Protein AF-A0A371HT45-F1 (afdb_monomer)

Foldseek 3Di:
DDDQPQDPDPVSVVVVVVVLVVVCVVVVDDPVVSVVVCVVCCVPRVPPVQLVVLVVCLQPQACAVHDLVVSLVVNVVSCVSSVPDDDPVVSVVSSVVRYPD

Radius of gyration: 15.57 Å; Cα contacts (8 Å, |Δi|>4): 52; chains: 1; bounding box: 40×32×32 Å

Mean predicted aligned error: 10.9 Å

Secondary structure (DSSP, 8-state):
-------S-HHHHHHHHHHHHHHHHTTT--HHHHHHHHHHHHHHH-TTHHHHHHHHHHHH---TTS-HHHHHHHHHHHHHHHT----HHHHHHHHHHHTT-

Sequence (101 aa):
MHAFQGKNDPKVCLEWERKVEHVFDCHNYSEEKKEDMNSVMRRRFVQSHYHRGLRRKLQSLRQGSMSVEDYYKEMEIVMIKANVEEDCEATMARFIGGLKK

Structure (mmCIF, N/CA/C/O backbone):
data_AF-A0A371HT45-F1
#
_entry.id   AF-A0A371HT45-F1
#
loop_
_atom_site.group_PDB
_atom_site.id
_atom_site.type_symbol
_atom_site.label_atom_id
_atom_site.label_alt_id
_atom_site.label_comp_id
_atom_site.label_asym_id
_atom_site.label_entity_id
_atom_site.label_seq_id
_atom_site.pdbx_PDB_ins_code
_atom_site.Cartn_x
_atom_site.Cartn_y
_atom_site.Cartn_z
_atom_site.occupancy
_atom_site.B_iso_or_equiv
_atom_site.auth_seq_id
_atom_site.auth_comp_id
_atom_site.auth_asym_id
_atom_site.auth_atom_id
_atom_site.pdbx_PDB_model_num
ATOM 1 N N . MET A 1 1 ? 24.358 -19.071 -11.955 1.00 35.03 1 MET A N 1
ATOM 2 C CA . MET A 1 1 ? 23.172 -18.560 -11.232 1.00 35.03 1 MET A CA 1
ATOM 3 C C . MET A 1 1 ? 21.939 -19.193 -11.861 1.00 35.03 1 MET A C 1
ATOM 5 O O . MET A 1 1 ? 21.774 -19.055 -13.065 1.00 35.03 1 MET A O 1
ATOM 9 N N . HIS A 1 2 ? 21.136 -19.953 -11.112 1.00 40.28 2 HIS A N 1
ATOM 10 C CA . HIS A 1 2 ? 19.904 -20.540 -11.656 1.00 40.28 2 HIS A CA 1
ATOM 11 C C . HIS A 1 2 ? 18.849 -19.444 -11.864 1.00 40.28 2 HIS A C 1
ATOM 13 O O . HIS A 1 2 ? 18.596 -18.656 -10.956 1.00 40.28 2 HIS A O 1
ATOM 19 N N . ALA A 1 3 ? 18.253 -19.388 -13.057 1.00 48.03 3 ALA A N 1
ATOM 20 C CA . ALA A 1 3 ? 17.179 -18.454 -13.372 1.00 48.03 3 ALA A CA 1
ATOM 21 C C . ALA A 1 3 ? 15.954 -18.735 -12.488 1.00 48.03 3 ALA A C 1
ATOM 23 O O . ALA A 1 3 ? 15.502 -19.878 -12.382 1.00 48.03 3 ALA A O 1
ATOM 24 N N . PHE A 1 4 ? 15.415 -17.688 -11.864 1.00 50.62 4 PHE A N 1
ATOM 25 C CA . PHE A 1 4 ? 14.172 -17.754 -11.104 1.00 50.62 4 PHE A CA 1
ATOM 26 C C . PHE A 1 4 ? 13.012 -17.982 -12.080 1.00 50.62 4 PHE A C 1
ATOM 28 O O . PHE A 1 4 ? 12.471 -17.050 -12.673 1.00 50.62 4 PHE A O 1
ATOM 35 N N . GLN A 1 5 ? 12.661 -19.248 -12.299 1.00 54.03 5 GLN A N 1
ATOM 36 C CA . GLN A 1 5 ? 11.410 -19.608 -12.949 1.00 54.03 5 GLN A CA 1
ATOM 37 C C . GLN A 1 5 ? 10.301 -19.317 -11.946 1.00 54.03 5 GLN A C 1
ATOM 39 O O . GLN A 1 5 ? 10.122 -20.088 -11.004 1.00 54.03 5 GLN A O 1
ATOM 44 N N . GLY A 1 6 ? 9.615 -18.186 -12.134 1.00 55.75 6 GLY A N 1
ATOM 45 C CA . GLY A 1 6 ? 8.479 -17.735 -11.334 1.00 55.75 6 GLY A CA 1
ATOM 46 C C . GLY A 1 6 ? 7.372 -18.785 -11.279 1.00 55.75 6 GLY A C 1
ATOM 47 O O . GLY A 1 6 ? 6.408 -18.745 -12.037 1.00 55.75 6 GLY A O 1
ATOM 48 N N . LYS A 1 7 ? 7.531 -19.763 -10.390 1.00 46.75 7 LYS A N 1
ATOM 49 C CA . LYS A 1 7 ? 6.503 -20.731 -10.038 1.00 46.75 7 LYS A CA 1
ATOM 50 C C . LYS A 1 7 ? 5.560 -20.042 -9.057 1.00 46.75 7 LYS A C 1
ATOM 52 O O . LYS A 1 7 ? 6.007 -19.339 -8.157 1.00 46.75 7 LYS A O 1
ATOM 57 N N . ASN A 1 8 ? 4.266 -20.255 -9.282 1.00 53.03 8 ASN A N 1
ATOM 58 C CA . ASN A 1 8 ? 3.075 -19.616 -8.701 1.00 53.03 8 ASN A CA 1
ATOM 59 C C . ASN A 1 8 ? 2.901 -19.734 -7.164 1.00 53.03 8 ASN A C 1
ATOM 61 O O . ASN A 1 8 ? 1.774 -19.747 -6.667 1.00 53.03 8 ASN A O 1
ATOM 65 N N . ASP A 1 9 ? 3.987 -19.840 -6.399 1.00 58.19 9 ASP A N 1
ATOM 66 C CA . ASP A 1 9 ? 3.981 -19.929 -4.943 1.00 58.19 9 ASP A CA 1
ATOM 67 C C . ASP A 1 9 ? 4.321 -18.557 -4.317 1.00 58.19 9 ASP A C 1
ATOM 69 O O . ASP A 1 9 ? 5.446 -18.065 -4.457 1.00 58.19 9 ASP A O 1
ATOM 73 N N . PRO A 1 10 ? 3.379 -17.924 -3.591 1.00 56.53 10 PRO 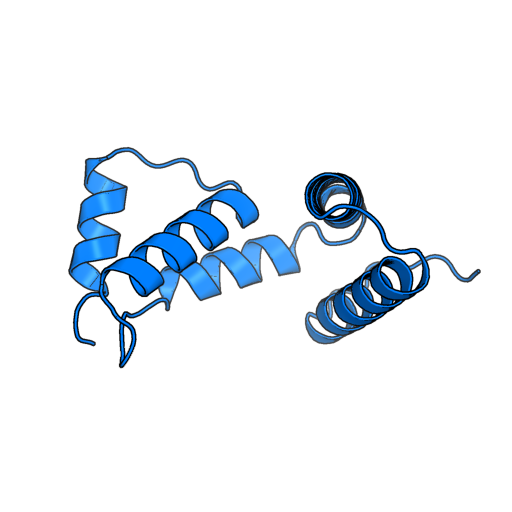A N 1
ATOM 74 C CA . PRO A 1 10 ? 3.615 -16.675 -2.869 1.00 56.53 10 PRO A CA 1
ATOM 75 C C . PRO A 1 10 ? 4.804 -16.722 -1.898 1.00 56.53 10 PRO A C 1
ATOM 77 O O . PRO A 1 10 ? 5.446 -15.697 -1.680 1.00 56.53 10 PRO A O 1
ATOM 80 N N . LYS A 1 11 ? 5.125 -17.891 -1.328 1.00 62.81 11 LYS A N 1
ATOM 81 C CA . LYS A 1 11 ? 6.264 -18.049 -0.412 1.00 62.81 11 LYS A CA 1
ATOM 82 C C . LYS A 1 11 ? 7.600 -17.911 -1.136 1.00 62.81 11 LYS A C 1
ATOM 84 O O . LYS A 1 11 ? 8.526 -17.322 -0.590 1.00 62.81 11 LYS A O 1
ATOM 89 N N . VAL A 1 12 ? 7.672 -18.386 -2.377 1.00 65.25 12 VAL A N 1
ATOM 90 C CA . VAL A 1 12 ? 8.877 -18.325 -3.217 1.00 65.25 12 VAL A CA 1
ATOM 91 C C . VAL A 1 12 ? 9.169 -16.884 -3.650 1.00 65.25 12 VAL A C 1
ATOM 93 O O . VAL A 1 12 ? 10.328 -16.481 -3.713 1.00 65.25 12 VAL A O 1
ATOM 96 N N . CYS A 1 13 ? 8.125 -16.076 -3.861 1.00 63.44 13 CYS A N 1
ATOM 97 C CA . CYS A 1 13 ? 8.256 -14.635 -4.089 1.00 63.44 13 CYS A CA 1
ATOM 98 C C . CYS A 1 13 ? 8.826 -13.906 -2.862 1.00 63.44 13 CYS A C 1
ATOM 100 O O . CYS A 1 13 ? 9.789 -13.159 -2.983 1.00 63.44 13 CYS A O 1
ATOM 102 N N . LEU A 1 14 ? 8.271 -14.162 -1.672 1.00 65.00 14 LEU A N 1
ATOM 103 C CA . LEU A 1 14 ? 8.735 -13.539 -0.427 1.00 65.00 14 LEU A CA 1
ATOM 104 C C . LEU A 1 14 ? 10.168 -13.952 -0.057 1.00 65.00 14 LEU A C 1
ATOM 106 O O . LEU A 1 14 ? 10.939 -13.143 0.452 1.00 65.00 14 LEU A O 1
ATOM 110 N N . GLU A 1 15 ? 10.545 -15.207 -0.313 1.00 69.56 15 GLU A N 1
ATOM 111 C CA . GLU A 1 15 ? 11.912 -15.681 -0.084 1.00 69.56 15 GLU A CA 1
ATOM 112 C C . GLU A 1 15 ? 12.910 -15.040 -1.058 1.00 69.56 15 GLU A C 1
ATOM 114 O O . GLU A 1 15 ? 14.027 -14.697 -0.668 1.00 69.56 15 GLU A O 1
ATOM 119 N N . TRP A 1 16 ? 12.506 -14.846 -2.316 1.00 71.19 16 TRP A N 1
ATOM 120 C CA . TRP A 1 16 ? 13.305 -14.123 -3.300 1.00 71.19 16 TRP A CA 1
ATOM 121 C C 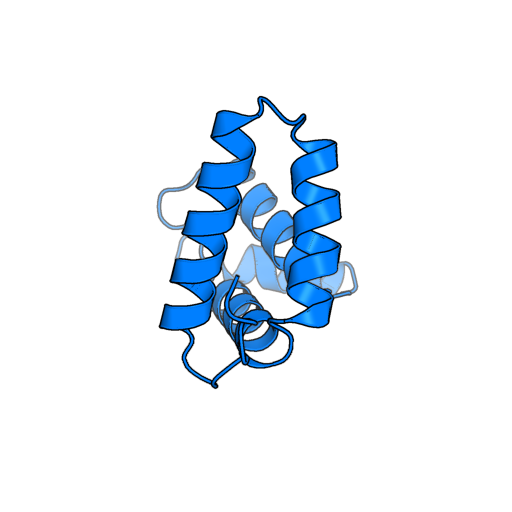. TRP A 1 16 ? 13.497 -12.655 -2.896 1.00 71.19 16 TRP A C 1
ATOM 123 O O . TRP A 1 16 ? 14.628 -12.179 -2.908 1.00 71.19 16 TRP A O 1
ATOM 133 N N . GLU A 1 17 ? 12.441 -11.975 -2.441 1.00 67.88 17 GLU A N 1
ATOM 134 C CA . GLU A 1 17 ? 12.523 -10.588 -1.957 1.00 67.88 17 GLU A CA 1
ATOM 135 C C . GLU A 1 17 ? 13.502 -10.449 -0.789 1.00 67.88 17 GLU A C 1
ATOM 137 O O . GLU A 1 17 ? 14.386 -9.598 -0.832 1.00 67.88 17 GLU A O 1
ATOM 142 N N . ARG A 1 18 ? 13.430 -11.352 0.196 1.00 75.25 18 ARG A N 1
ATOM 143 C CA . ARG A 1 18 ? 14.363 -11.372 1.333 1.00 75.25 18 ARG A CA 1
ATOM 144 C C . ARG A 1 18 ? 15.817 -11.592 0.899 1.00 75.25 18 ARG A C 1
ATOM 146 O O . ARG A 1 18 ? 16.732 -11.005 1.468 1.00 75.25 18 ARG A O 1
ATOM 153 N N . LYS A 1 19 ? 16.055 -12.453 -0.098 1.00 75.56 19 LYS A N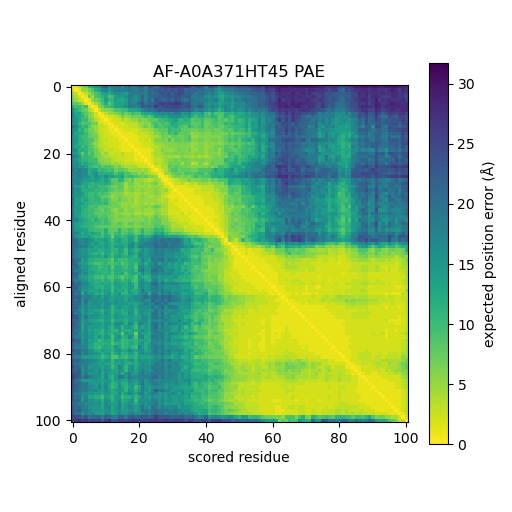 1
ATOM 154 C CA . LYS A 1 19 ? 17.407 -12.688 -0.639 1.00 75.56 19 LYS A CA 1
ATOM 155 C C . LYS A 1 19 ? 17.939 -11.463 -1.377 1.00 75.56 19 LYS A C 1
ATOM 157 O O . LYS A 1 19 ? 19.121 -11.164 -1.261 1.00 75.56 19 LYS A O 1
ATOM 162 N N . VAL A 1 20 ? 17.086 -10.768 -2.124 1.00 75.25 20 VAL A N 1
ATOM 163 C CA . VAL A 1 20 ? 17.451 -9.540 -2.841 1.00 75.25 20 VAL A CA 1
ATOM 164 C C . VAL A 1 20 ? 17.755 -8.403 -1.869 1.00 75.25 20 VAL A C 1
ATOM 166 O O . VAL A 1 20 ? 18.766 -7.727 -2.033 1.00 75.25 20 VAL A O 1
ATOM 169 N N . GLU A 1 21 ? 16.950 -8.249 -0.820 1.00 71.88 21 GLU A N 1
ATOM 170 C CA . GLU A 1 21 ? 17.189 -7.288 0.261 1.00 71.88 21 GLU A CA 1
ATOM 171 C C . GLU A 1 21 ? 18.548 -7.529 0.936 1.00 71.88 21 GLU 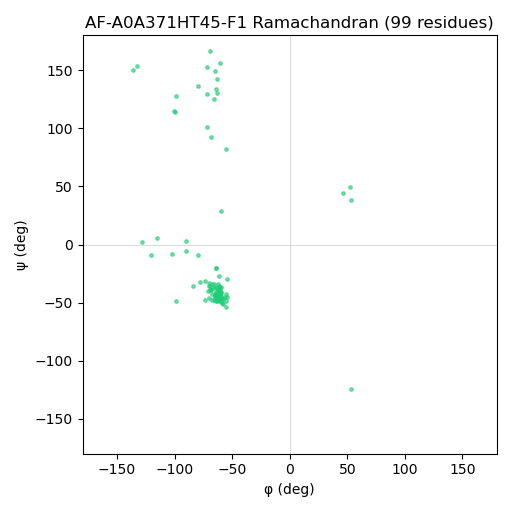A C 1
ATOM 173 O O . GLU A 1 21 ? 19.369 -6.619 1.020 1.00 71.88 21 GLU A O 1
ATOM 178 N N . HIS A 1 22 ? 18.864 -8.786 1.266 1.00 74.12 22 HIS A N 1
ATOM 179 C CA . HIS A 1 22 ? 20.170 -9.150 1.820 1.00 74.12 22 HIS A CA 1
ATOM 180 C C . HIS A 1 22 ? 21.341 -8.820 0.874 1.00 74.12 22 HIS A C 1
ATOM 182 O O . HIS A 1 22 ? 22.386 -8.343 1.313 1.00 74.12 22 HIS A O 1
ATOM 188 N N . VAL A 1 23 ? 21.172 -9.031 -0.438 1.00 75.62 23 VAL A N 1
ATOM 189 C CA . VAL A 1 23 ? 22.178 -8.645 -1.444 1.00 75.62 23 VAL A CA 1
ATOM 190 C C .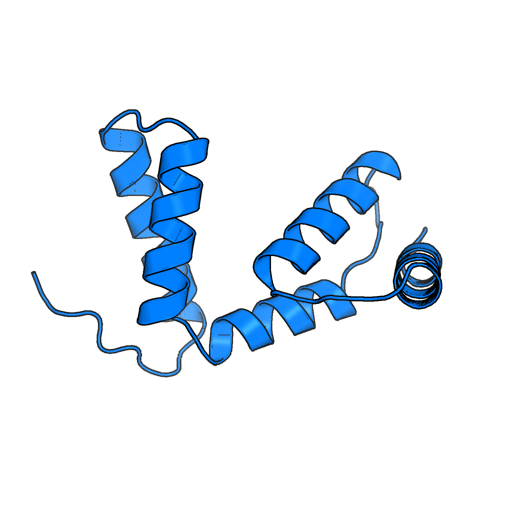 VAL A 1 23 ? 22.389 -7.131 -1.465 1.00 75.62 23 VAL A C 1
ATOM 192 O O . VAL A 1 23 ? 23.527 -6.682 -1.637 1.00 75.62 23 VAL A O 1
ATOM 195 N N . PHE A 1 24 ? 21.324 -6.345 -1.282 1.00 74.31 24 PHE A N 1
ATOM 196 C CA . PHE A 1 24 ? 21.424 -4.891 -1.251 1.00 74.31 24 PHE A CA 1
ATOM 197 C C . PHE A 1 24 ? 22.144 -4.364 -0.015 1.00 74.31 24 PHE A C 1
ATOM 199 O O . PHE A 1 24 ? 22.958 -3.445 -0.138 1.00 74.31 24 PHE A O 1
ATOM 206 N N . ASP A 1 25 ? 21.900 -4.973 1.140 1.00 71.81 25 ASP A N 1
ATOM 207 C CA . ASP A 1 25 ? 22.545 -4.583 2.392 1.00 71.81 25 ASP A CA 1
ATOM 208 C C . ASP A 1 25 ? 24.051 -4.879 2.375 1.00 71.81 25 ASP A C 1
ATOM 210 O O . ASP A 1 25 ? 24.841 -4.071 2.860 1.00 71.81 25 ASP A O 1
ATOM 214 N N . CYS A 1 26 ? 24.488 -5.960 1.714 1.00 69.12 26 CYS A N 1
ATOM 215 C CA . CYS A 1 26 ? 25.917 -6.256 1.542 1.00 69.12 26 CYS A CA 1
ATOM 216 C C . CYS A 1 26 ? 26.684 -5.213 0.707 1.00 69.12 26 CYS A C 1
ATOM 218 O O . CYS A 1 26 ? 27.909 -5.162 0.784 1.00 69.12 26 CYS A O 1
ATOM 220 N N . HIS A 1 27 ? 25.994 -4.406 -0.103 1.00 70.94 27 HIS A N 1
ATOM 221 C CA . HIS A 1 27 ? 26.614 -3.472 -1.052 1.00 70.94 27 HIS A CA 1
ATOM 222 C C . HIS A 1 27 ? 26.340 -1.997 -0.730 1.00 70.94 27 HIS A C 1
ATOM 224 O O . HIS A 1 27 ? 26.729 -1.127 -1.509 1.00 70.94 27 HIS A O 1
ATOM 230 N N . ASN A 1 28 ? 25.694 -1.708 0.405 1.00 73.50 28 ASN A N 1
ATOM 231 C CA . ASN A 1 28 ? 25.414 -0.349 0.874 1.00 73.50 28 ASN A CA 1
ATOM 232 C C . ASN A 1 28 ? 24.693 0.525 -0.182 1.00 73.50 28 ASN A C 1
ATOM 234 O O . ASN A 1 28 ? 25.005 1.705 -0.353 1.00 73.50 28 ASN A O 1
ATOM 238 N N . TYR A 1 29 ? 23.763 -0.068 -0.945 1.00 73.88 29 TYR A N 1
ATOM 239 C CA . TYR A 1 29 ? 22.972 0.667 -1.939 1.00 73.88 29 TYR A CA 1
ATOM 240 C C . TYR A 1 29 ? 22.105 1.740 -1.263 1.00 73.88 29 TYR A C 1
ATOM 242 O O . TYR A 1 29 ? 21.550 1.498 -0.193 1.00 73.88 29 TYR A O 1
ATOM 250 N N . SER A 1 30 ? 21.948 2.904 -1.904 1.00 79.69 30 SER A N 1
ATOM 251 C CA . SER A 1 30 ? 20.982 3.918 -1.466 1.00 79.69 30 SER A CA 1
ATOM 252 C C . SER A 1 30 ? 19.548 3.398 -1.593 1.00 79.69 30 SER A C 1
ATOM 254 O O . SER A 1 30 ? 19.256 2.613 -2.497 1.00 79.69 30 SER A O 1
ATOM 256 N N . GLU A 1 31 ? 18.650 3.860 -0.720 1.00 75.50 31 GLU A N 1
ATOM 257 C CA . GLU A 1 31 ? 17.240 3.437 -0.707 1.00 75.50 31 GLU A CA 1
ATOM 258 C C . GLU A 1 31 ? 16.560 3.651 -2.069 1.00 75.50 31 GLU A C 1
ATOM 260 O O . GLU A 1 31 ? 15.944 2.731 -2.596 1.00 75.50 31 GLU A O 1
ATOM 265 N N . GLU A 1 32 ? 16.803 4.793 -2.716 1.00 74.75 32 GLU A N 1
ATOM 266 C CA . GLU A 1 32 ? 16.326 5.094 -4.076 1.00 74.75 32 GLU A CA 1
ATOM 267 C C . GLU A 1 32 ? 16.735 4.012 -5.094 1.00 74.75 32 GLU A C 1
ATOM 269 O O . GLU A 1 32 ? 15.925 3.500 -5.866 1.00 74.75 32 GLU A O 1
ATOM 274 N N . LYS A 1 33 ? 17.999 3.576 -5.050 1.00 76.94 33 LYS A N 1
ATOM 275 C CA . LYS A 1 33 ? 18.528 2.578 -5.985 1.00 76.94 33 LYS A CA 1
ATOM 276 C C . LYS A 1 33 ? 18.012 1.170 -5.681 1.00 76.94 33 LYS A C 1
ATOM 278 O O . LYS A 1 33 ? 17.840 0.367 -6.605 1.00 76.94 33 LYS A O 1
ATOM 283 N N . LYS A 1 34 ? 17.749 0.870 -4.404 1.00 76.69 34 LYS A N 1
ATOM 284 C CA . LYS A 1 34 ? 17.072 -0.367 -3.989 1.00 76.69 34 LYS A CA 1
ATOM 285 C C . LYS A 1 34 ? 15.637 -0.393 -4.515 1.00 76.69 34 LYS A C 1
ATOM 287 O O . LYS A 1 34 ? 15.202 -1.432 -5.017 1.00 76.69 34 LYS A O 1
ATOM 292 N N . GLU A 1 35 ? 14.910 0.720 -4.432 1.00 75.31 35 GLU A N 1
ATOM 293 C CA . GLU A 1 35 ? 13.531 0.829 -4.917 1.00 75.31 35 GLU A CA 1
ATOM 294 C C . GLU A 1 35 ? 13.430 0.649 -6.435 1.00 75.31 35 GLU A C 1
ATOM 296 O O . GLU A 1 35 ? 12.629 -0.174 -6.892 1.00 75.31 35 GLU A O 1
ATOM 301 N N . ASP A 1 36 ? 14.299 1.303 -7.209 1.00 77.12 36 ASP A N 1
ATOM 302 C CA . ASP A 1 36 ? 14.345 1.171 -8.670 1.00 77.12 36 ASP A CA 1
ATOM 303 C C . ASP A 1 36 ? 14.606 -0.271 -9.119 1.00 77.12 36 ASP A C 1
ATOM 305 O O . ASP A 1 36 ? 13.876 -0.838 -9.944 1.00 77.12 36 ASP A O 1
ATOM 309 N N . MET A 1 37 ? 15.631 -0.913 -8.549 1.00 74.75 37 MET A N 1
ATOM 310 C CA . MET A 1 37 ? 15.946 -2.303 -8.879 1.00 74.75 37 MET A CA 1
ATOM 311 C C . MET A 1 37 ? 14.821 -3.251 -8.461 1.00 74.75 37 MET A C 1
ATOM 313 O O . MET A 1 37 ? 14.456 -4.143 -9.235 1.00 74.75 37 MET A O 1
ATOM 317 N N . ASN A 1 38 ? 14.231 -3.046 -7.281 1.00 73.50 38 ASN A N 1
ATOM 318 C CA . ASN A 1 38 ? 13.080 -3.823 -6.836 1.00 73.50 38 ASN A CA 1
ATOM 319 C C . ASN A 1 38 ? 11.891 -3.660 -7.786 1.00 73.50 38 ASN A C 1
ATOM 321 O O . ASN A 1 38 ? 11.256 -4.653 -8.135 1.00 73.50 38 ASN A O 1
ATOM 325 N N . SER A 1 39 ? 11.605 -2.445 -8.251 1.00 72.25 39 SER A N 1
ATOM 326 C CA . SER A 1 39 ? 10.525 -2.173 -9.202 1.00 72.25 39 SER A CA 1
ATOM 327 C C . SER A 1 39 ? 10.713 -2.953 -10.509 1.00 72.25 39 SER A C 1
ATOM 329 O O . SER A 1 39 ? 9.826 -3.704 -10.934 1.00 72.25 39 SER A O 1
ATOM 331 N N . VAL A 1 40 ? 11.909 -2.880 -11.104 1.00 73.50 40 VAL A N 1
ATOM 332 C CA . VAL A 1 40 ? 12.239 -3.584 -12.355 1.00 73.50 40 VAL A CA 1
ATOM 333 C C . VAL A 1 40 ? 12.149 -5.100 -12.192 1.00 73.50 40 VAL A C 1
ATOM 335 O O . VAL A 1 40 ? 11.575 -5.788 -13.044 1.00 73.50 40 VAL A O 1
ATOM 338 N N . MET A 1 41 ? 12.697 -5.646 -11.106 1.00 71.50 41 MET A N 1
ATOM 339 C CA . MET A 1 41 ? 12.690 -7.089 -10.883 1.00 71.50 41 MET A CA 1
ATOM 340 C C . MET A 1 41 ? 11.290 -7.616 -10.558 1.00 71.50 41 MET A C 1
ATOM 342 O O . MET A 1 41 ? 10.892 -8.648 -11.103 1.00 71.50 41 MET A O 1
ATOM 346 N N . ARG A 1 42 ? 10.502 -6.894 -9.750 1.00 69.44 42 ARG A N 1
ATOM 347 C CA . ARG A 1 42 ? 9.116 -7.278 -9.453 1.00 69.44 42 ARG A CA 1
ATOM 348 C C . ARG A 1 42 ? 8.253 -7.262 -10.721 1.00 69.44 42 ARG A C 1
ATOM 350 O O . ARG A 1 42 ? 7.488 -8.195 -10.973 1.00 69.44 42 ARG A O 1
ATOM 357 N N . ARG A 1 43 ? 8.435 -6.262 -11.589 1.00 66.38 43 ARG A N 1
ATOM 358 C CA . ARG A 1 43 ? 7.743 -6.201 -12.886 1.00 66.38 43 ARG A CA 1
ATOM 359 C C . ARG A 1 43 ? 8.081 -7.391 -13.789 1.00 66.38 43 ARG A 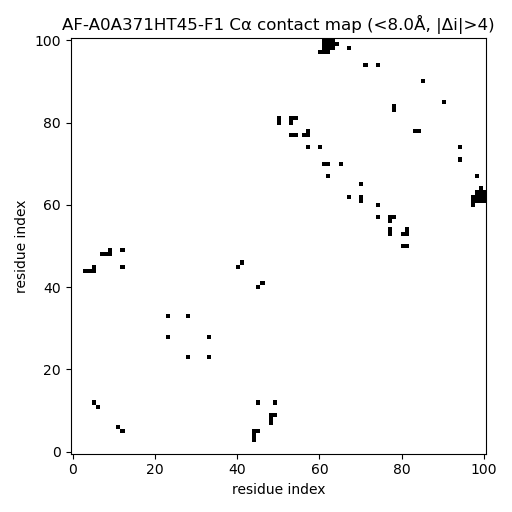C 1
ATOM 361 O O . ARG A 1 43 ? 7.204 -7.868 -14.500 1.00 66.38 43 ARG A O 1
ATOM 368 N N . ARG A 1 44 ? 9.329 -7.875 -13.766 1.00 64.62 44 ARG A N 1
ATOM 369 C CA . ARG A 1 44 ? 9.797 -8.980 -14.625 1.00 64.62 44 ARG A CA 1
ATOM 370 C C . ARG A 1 44 ? 9.492 -10.378 -14.094 1.00 64.62 44 ARG A C 1
ATOM 372 O O . ARG A 1 44 ? 9.254 -11.272 -14.899 1.00 64.62 44 ARG A O 1
ATOM 379 N N . PHE A 1 45 ? 9.540 -10.587 -12.780 1.00 62.16 45 PHE A N 1
ATOM 380 C CA . PHE A 1 45 ? 9.613 -11.939 -12.207 1.00 62.16 45 PHE A CA 1
ATOM 381 C C . PHE A 1 45 ? 8.451 -12.308 -11.277 1.00 62.16 45 PHE A C 1
ATOM 383 O O . PHE A 1 45 ? 8.326 -13.467 -10.888 1.00 62.16 45 PHE A O 1
ATOM 390 N N . VAL A 1 46 ? 7.595 -11.350 -10.912 1.00 63.44 46 VAL A N 1
ATOM 391 C CA . VAL A 1 46 ? 6.733 -11.453 -9.719 1.00 63.44 46 VAL A CA 1
ATOM 392 C C . VAL A 1 46 ? 5.233 -11.175 -10.033 1.00 63.44 46 VAL A C 1
ATOM 394 O O . VAL A 1 46 ? 4.342 -11.272 -9.186 1.00 63.44 46 VAL A O 1
ATOM 397 N N . GLN A 1 47 ? 4.918 -10.927 -11.305 1.00 64.94 47 GLN A N 1
ATOM 398 C CA . GLN A 1 47 ? 3.817 -10.086 -11.795 1.00 64.94 47 GLN A CA 1
ATOM 399 C C . GLN A 1 47 ? 2.354 -10.471 -11.447 1.00 64.94 47 GLN A C 1
ATOM 401 O O . GLN A 1 47 ? 1.514 -9.581 -11.378 1.00 64.94 47 GLN A O 1
ATOM 406 N N . SER A 1 48 ? 1.974 -11.731 -11.209 1.00 63.28 48 SER A N 1
ATOM 407 C CA . SER A 1 48 ? 0.546 -12.072 -10.981 1.00 63.28 48 SER A CA 1
ATOM 408 C C . SER A 1 48 ? 0.179 -12.221 -9.499 1.00 63.28 48 SER A C 1
ATOM 410 O O . SER A 1 48 ? -0.794 -11.635 -9.018 1.00 63.28 48 SER A O 1
ATOM 412 N N . HIS A 1 49 ? 0.968 -12.979 -8.740 1.00 65.81 49 HIS A N 1
ATOM 413 C CA . HIS A 1 49 ? 0.678 -13.273 -7.335 1.00 65.81 49 HIS A CA 1
ATOM 414 C C . HIS A 1 49 ? 1.017 -12.119 -6.395 1.00 65.81 49 HIS A C 1
ATOM 416 O O . HIS A 1 49 ? 0.314 -11.934 -5.403 1.00 65.81 49 HIS A O 1
ATOM 422 N N . TYR A 1 50 ? 2.038 -11.326 -6.709 1.00 71.94 50 TYR A N 1
ATOM 423 C CA . TYR A 1 50 ? 2.457 -10.203 -5.877 1.00 71.94 50 TYR A CA 1
ATOM 424 C C . TYR A 1 50 ? 1.507 -9.023 -5.955 1.00 71.94 50 TYR A C 1
ATOM 426 O O . TYR A 1 50 ? 1.041 -8.568 -4.919 1.00 71.94 50 TYR A O 1
ATOM 434 N N . HIS A 1 51 ? 1.100 -8.607 -7.158 1.00 74.88 51 HIS A N 1
ATOM 435 C CA . HIS A 1 51 ? 0.062 -7.583 -7.289 1.00 74.88 51 HIS A CA 1
ATOM 436 C C . HIS A 1 51 ? -1.249 -8.050 -6.646 1.00 74.88 51 HIS A C 1
ATOM 438 O O . HIS A 1 51 ? -1.914 -7.275 -5.962 1.00 74.88 51 HIS A O 1
ATOM 444 N N . ARG A 1 52 ? -1.597 -9.340 -6.769 1.00 79.00 52 ARG A N 1
ATOM 445 C CA . ARG A 1 52 ? -2.748 -9.916 -6.059 1.00 79.00 52 ARG A CA 1
ATOM 446 C C . ARG A 1 52 ? -2.568 -9.892 -4.537 1.00 79.00 52 ARG A C 1
ATOM 448 O O . ARG A 1 52 ? -3.526 -9.608 -3.825 1.00 79.00 52 ARG A O 1
ATOM 455 N N . GLY A 1 53 ? -1.375 -10.195 -4.034 1.00 83.62 53 GLY A N 1
ATOM 456 C CA . GLY A 1 53 ? -1.033 -10.156 -2.612 1.00 83.62 53 GLY A CA 1
ATOM 457 C C . GLY A 1 53 ? -1.086 -8.744 -2.039 1.00 83.62 53 GLY A C 1
ATOM 458 O O . GLY A 1 53 ? -1.709 -8.537 -1.005 1.00 83.62 53 GLY A O 1
ATOM 459 N N . LEU A 1 54 ? -0.527 -7.765 -2.747 1.00 86.38 54 LEU A N 1
ATOM 460 C CA . LEU A 1 54 ? -0.579 -6.354 -2.375 1.00 86.38 54 LEU A CA 1
ATOM 461 C C . LEU A 1 54 ? -2.001 -5.804 -2.398 1.00 86.38 54 LEU A C 1
ATOM 463 O O . LEU A 1 54 ? -2.407 -5.142 -1.453 1.00 86.38 54 LEU A O 1
ATOM 467 N N . ARG A 1 55 ? -2.793 -6.136 -3.426 1.00 87.00 55 ARG A N 1
ATOM 468 C CA . ARG A 1 55 ? -4.214 -5.761 -3.473 1.00 87.00 55 ARG A CA 1
ATOM 469 C C . ARG A 1 55 ? -4.988 -6.362 -2.302 1.00 87.00 55 ARG A C 1
ATOM 471 O O . ARG A 1 55 ? -5.796 -5.669 -1.697 1.00 87.00 55 ARG A O 1
ATOM 478 N N . ARG A 1 56 ? -4.709 -7.618 -1.932 1.00 88.50 56 ARG A N 1
ATOM 479 C CA . ARG A 1 56 ? -5.283 -8.231 -0.722 1.00 88.50 56 ARG A CA 1
ATOM 480 C C . ARG A 1 56 ? -4.829 -7.512 0.546 1.00 88.50 56 ARG A C 1
ATOM 482 O O . ARG A 1 56 ? -5.680 -7.202 1.369 1.00 88.50 56 ARG A O 1
ATOM 489 N N . LYS A 1 57 ? -3.531 -7.206 0.677 1.00 91.25 57 LYS A N 1
ATOM 490 C CA . LYS A 1 57 ? -2.979 -6.448 1.811 1.00 91.25 57 LYS A CA 1
ATOM 491 C C . LYS A 1 57 ? -3.700 -5.110 1.954 1.00 91.25 57 LYS A C 1
ATOM 493 O O . LYS A 1 57 ? -4.177 -4.815 3.042 1.00 91.25 57 LYS A O 1
ATOM 498 N N . LEU A 1 58 ? -3.848 -4.369 0.853 1.00 92.19 58 LEU A N 1
ATOM 499 C CA . LEU A 1 58 ? -4.542 -3.083 0.801 1.00 92.19 58 LEU A CA 1
ATOM 500 C C . LEU A 1 58 ? -6.008 -3.200 1.233 1.00 92.19 58 LEU A C 1
ATOM 502 O O . LEU A 1 58 ? -6.481 -2.393 2.024 1.00 92.19 58 LEU A O 1
ATOM 506 N N . GLN A 1 59 ? -6.719 -4.226 0.757 1.00 91.00 59 GLN A N 1
ATOM 507 C CA . GLN A 1 59 ? -8.118 -4.477 1.125 1.00 91.00 59 GLN A CA 1
ATOM 508 C C . GLN A 1 59 ? -8.291 -4.837 2.606 1.00 91.00 59 GLN A C 1
ATOM 510 O O . GLN A 1 59 ? -9.307 -4.497 3.210 1.00 91.00 59 GLN A O 1
ATOM 515 N N . SER A 1 60 ? -7.318 -5.540 3.188 1.00 92.81 60 SER A N 1
ATOM 516 C CA . SER A 1 60 ? -7.337 -5.927 4.600 1.00 92.81 60 SER A CA 1
ATOM 517 C C . SER A 1 60 ? -6.691 -4.904 5.534 1.00 92.81 60 SER A C 1
ATOM 519 O O . SER A 1 60 ? -6.710 -5.124 6.741 1.00 92.81 60 SER A O 1
ATOM 521 N N . LEU A 1 61 ? -6.087 -3.833 5.007 1.00 94.50 61 LEU A N 1
ATOM 522 C CA . LEU A 1 61 ? -5.315 -2.890 5.807 1.00 94.50 61 LEU A CA 1
ATOM 523 C C . LEU A 1 61 ? -6.239 -2.149 6.777 1.00 94.50 61 LEU A C 1
ATOM 525 O O . LEU A 1 61 ? -7.235 -1.541 6.378 1.00 94.50 61 LEU A O 1
ATOM 529 N N . ARG A 1 62 ? -5.898 -2.206 8.061 1.00 95.75 62 ARG A N 1
ATOM 530 C CA . ARG A 1 62 ? -6.609 -1.526 9.144 1.00 95.75 62 ARG A CA 1
ATOM 531 C C . ARG A 1 62 ? -5.602 -0.812 10.028 1.00 95.75 62 ARG A C 1
ATOM 533 O O . ARG A 1 62 ? -4.452 -1.237 10.097 1.00 95.75 62 ARG A O 1
ATOM 540 N N . GLN A 1 63 ? -6.047 0.244 10.697 1.00 96.69 63 GLN A N 1
ATOM 541 C CA . GLN A 1 63 ? -5.196 1.011 11.597 1.00 96.69 63 GLN A CA 1
ATOM 542 C C . GLN A 1 63 ? -4.702 0.158 12.776 1.00 96.69 63 GLN A C 1
ATOM 544 O O . GLN A 1 63 ? -3.528 0.237 13.134 1.00 96.69 63 GLN A O 1
ATOM 549 N N . GLY A 1 64 ? -5.574 -0.648 13.396 1.00 94.50 64 GLY A N 1
ATOM 550 C CA . GLY A 1 64 ? -5.232 -1.393 14.605 1.00 94.50 64 GLY A CA 1
ATOM 551 C C . GLY A 1 64 ? -4.665 -0.484 15.701 1.00 94.50 64 GLY A C 1
ATOM 552 O O . GLY A 1 64 ? -5.286 0.507 16.087 1.00 94.50 64 GLY A O 1
ATOM 553 N N . SER A 1 65 ? -3.466 -0.815 16.188 1.00 95.19 65 SER A N 1
ATOM 554 C CA . SER A 1 65 ? -2.734 -0.042 17.202 1.00 95.19 65 SER A CA 1
ATOM 555 C C . SER A 1 65 ? -1.799 1.031 16.626 1.00 95.19 65 SER A C 1
ATOM 557 O O . SER A 1 65 ? -1.074 1.663 17.392 1.00 95.19 65 SER A O 1
ATOM 559 N N . MET A 1 66 ? -1.761 1.216 15.301 1.00 95.06 66 MET A N 1
ATOM 560 C CA . MET A 1 66 ? -0.896 2.211 14.661 1.00 95.06 66 MET A CA 1
ATOM 561 C C . MET A 1 66 ? -1.406 3.632 14.913 1.00 95.06 66 MET A C 1
ATOM 563 O O . MET A 1 66 ? -2.612 3.878 15.061 1.00 95.06 66 MET A O 1
ATOM 567 N N . SER A 1 67 ? -0.484 4.596 14.892 1.00 97.19 67 SER A N 1
ATOM 568 C CA . SER A 1 67 ? -0.873 5.996 14.768 1.00 97.19 67 SER A CA 1
ATOM 569 C C . SER A 1 67 ? -1.621 6.209 13.443 1.00 97.19 67 SER A C 1
ATOM 571 O O . SER A 1 67 ? -1.479 5.441 12.487 1.00 97.19 67 SER A O 1
ATOM 573 N N . VAL A 1 68 ? -2.451 7.250 13.383 1.00 95.94 68 VAL A N 1
ATOM 574 C CA . VAL A 1 68 ? -3.184 7.589 12.152 1.00 95.94 68 VAL A CA 1
ATOM 575 C C . VAL A 1 68 ? -2.212 7.920 11.014 1.00 95.94 68 VAL A C 1
ATOM 577 O O . VAL A 1 68 ? -2.461 7.557 9.867 1.00 95.94 68 VAL A O 1
ATOM 580 N N . GLU A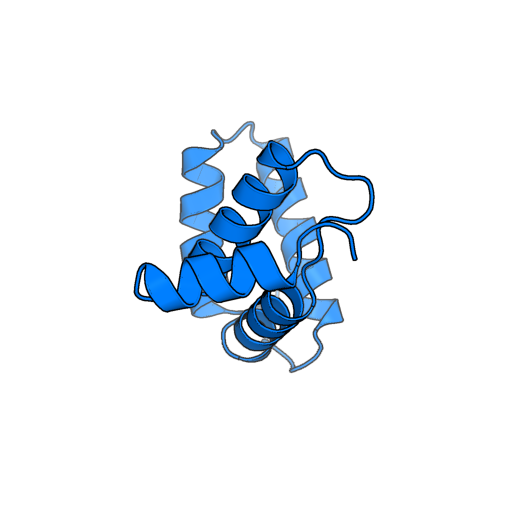 1 69 ? -1.092 8.567 11.343 1.00 95.81 69 GLU A N 1
ATOM 581 C CA . GLU A 1 69 ? -0.054 8.944 10.385 1.00 95.81 69 GLU A CA 1
ATOM 582 C C . GLU A 1 69 ? 0.658 7.715 9.805 1.00 95.81 69 GLU A C 1
ATOM 584 O O . GLU A 1 69 ? 0.781 7.596 8.587 1.00 95.81 69 GLU A O 1
ATOM 589 N N . ASP A 1 70 ? 1.069 6.770 10.654 1.00 96.12 70 ASP A N 1
ATOM 590 C CA . ASP A 1 70 ? 1.750 5.554 10.194 1.00 96.12 70 ASP A CA 1
ATOM 591 C C . ASP A 1 70 ? 0.816 4.677 9.356 1.00 96.12 70 ASP A C 1
ATOM 593 O O . ASP A 1 70 ? 1.233 4.089 8.359 1.00 96.12 70 ASP A O 1
ATOM 597 N N . TYR A 1 71 ? -0.465 4.616 9.729 1.00 96.25 71 TYR A N 1
ATOM 598 C CA . TYR A 1 71 ? -1.481 3.921 8.943 1.00 96.25 71 TYR A CA 1
ATOM 599 C C . TYR A 1 71 ? -1.640 4.539 7.547 1.00 96.25 71 TYR A C 1
ATOM 601 O O . TYR A 1 71 ? -1.675 3.807 6.556 1.00 96.25 71 TYR A O 1
ATOM 609 N N . TYR A 1 72 ? -1.695 5.872 7.456 1.00 94.75 72 TYR A N 1
ATOM 610 C CA . TYR A 1 72 ? -1.781 6.577 6.176 1.00 94.75 72 TYR A CA 1
ATOM 611 C C . TYR A 1 72 ? -0.547 6.320 5.296 1.00 94.75 72 TYR A C 1
ATOM 613 O O . TYR A 1 72 ? -0.694 5.956 4.130 1.00 94.75 72 TYR A O 1
ATOM 621 N N . LYS A 1 73 ? 0.664 6.419 5.860 1.00 94.88 73 LYS A N 1
ATOM 622 C CA . LYS A 1 73 ? 1.916 6.140 5.131 1.00 94.88 73 LYS A CA 1
ATOM 623 C C . LYS A 1 73 ? 1.963 4.706 4.606 1.00 94.88 73 LYS A C 1
ATOM 625 O O . LYS A 1 73 ? 2.280 4.481 3.442 1.00 94.88 73 LYS A O 1
ATOM 630 N N . GLU A 1 74 ? 1.609 3.723 5.435 1.00 94.62 74 GLU A N 1
ATOM 631 C CA . GLU A 1 74 ? 1.575 2.319 5.011 1.00 94.62 74 GLU A CA 1
ATOM 632 C C . GLU A 1 74 ? 0.550 2.099 3.887 1.00 94.62 74 GLU A C 1
ATOM 634 O O . GLU A 1 74 ? 0.815 1.375 2.926 1.00 94.62 74 GLU A O 1
ATOM 639 N N . MET A 1 75 ? -0.613 2.746 3.974 1.00 94.06 75 MET A N 1
ATOM 640 C CA . MET A 1 75 ? -1.640 2.694 2.938 1.00 94.06 75 MET A CA 1
ATOM 641 C C . MET A 1 75 ? -1.135 3.235 1.598 1.00 94.06 75 MET A C 1
ATOM 643 O O . MET A 1 75 ? -1.277 2.553 0.580 1.00 94.06 75 MET A O 1
ATOM 647 N N . GLU A 1 76 ? -0.498 4.406 1.608 1.00 92.62 76 GLU A N 1
ATOM 648 C CA . GLU A 1 76 ? 0.099 5.042 0.430 1.00 92.62 76 GLU A CA 1
ATOM 649 C C . GLU A 1 76 ? 1.184 4.152 -0.199 1.00 92.62 76 GLU A C 1
ATOM 651 O O . GLU A 1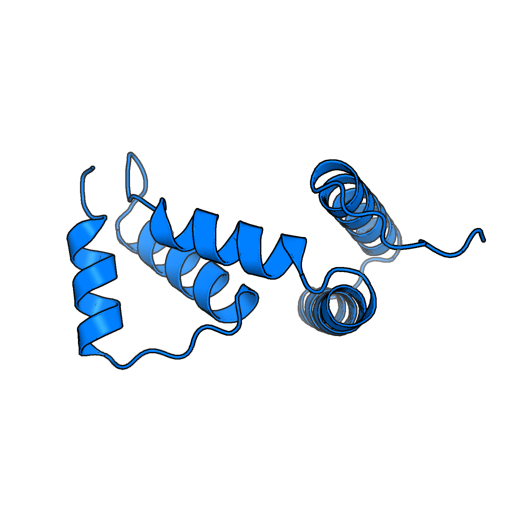 76 ? 1.132 3.845 -1.393 1.00 92.62 76 GLU A O 1
ATOM 656 N N . ILE A 1 77 ? 2.096 3.613 0.619 1.00 90.12 77 ILE A N 1
ATOM 657 C CA . ILE A 1 77 ? 3.145 2.681 0.178 1.00 90.12 77 ILE A CA 1
ATOM 658 C C . ILE A 1 77 ? 2.540 1.457 -0.517 1.00 90.12 77 ILE A C 1
ATOM 660 O O . ILE A 1 77 ? 3.034 1.012 -1.558 1.00 90.12 77 ILE A O 1
ATOM 664 N N . VAL A 1 78 ? 1.483 0.872 0.052 1.00 90.75 78 VAL A N 1
ATOM 665 C CA . VAL A 1 78 ? 0.846 -0.317 -0.527 1.00 90.75 78 VAL A CA 1
ATOM 666 C C . VAL A 1 78 ? 0.114 0.025 -1.831 1.00 90.75 78 VAL A C 1
ATOM 668 O O . VAL A 1 78 ? 0.168 -0.787 -2.757 1.00 90.75 78 VAL A O 1
ATOM 671 N N . MET A 1 79 ? -0.510 1.202 -1.954 1.00 90.62 79 MET A N 1
ATOM 672 C CA . MET A 1 79 ? -1.139 1.665 -3.203 1.00 90.62 79 MET A CA 1
ATOM 673 C C . MET A 1 79 ? -0.115 1.842 -4.326 1.00 90.62 79 MET A C 1
ATOM 675 O O . MET A 1 79 ? -0.294 1.271 -5.407 1.00 90.62 79 MET A O 1
ATOM 679 N N . ILE A 1 80 ? 0.998 2.525 -4.037 1.00 87.06 80 ILE A N 1
ATOM 680 C CA . ILE A 1 80 ? 2.115 2.716 -4.972 1.00 87.06 80 ILE A CA 1
ATOM 681 C C . ILE A 1 80 ? 2.661 1.354 -5.418 1.00 87.06 80 ILE A C 1
ATOM 683 O O . ILE A 1 80 ? 2.723 1.058 -6.611 1.00 87.06 80 ILE A O 1
ATOM 687 N N . LYS A 1 81 ? 2.972 0.461 -4.468 1.00 82.69 81 LYS A N 1
ATOM 688 C CA . LYS A 1 81 ? 3.500 -0.882 -4.773 1.00 82.69 81 LYS A CA 1
ATOM 689 C C . LYS A 1 81 ? 2.520 -1.729 -5.584 1.00 82.69 81 LYS A C 1
ATOM 691 O O . LYS A 1 81 ? 2.946 -2.556 -6.393 1.00 82.69 81 LYS A O 1
ATOM 696 N N . ALA A 1 82 ? 1.218 -1.571 -5.351 1.00 84.69 82 ALA A N 1
ATOM 697 C CA . ALA A 1 82 ? 0.178 -2.313 -6.058 1.00 84.69 82 ALA A CA 1
ATOM 698 C C . ALA A 1 82 ? -0.132 -1.740 -7.450 1.00 84.69 82 ALA A C 1
ATOM 700 O O . ALA A 1 82 ? -0.842 -2.410 -8.212 1.00 84.69 82 ALA A O 1
ATOM 701 N N . ASN A 1 83 ? 0.414 -0.561 -7.778 1.00 83.81 83 ASN A N 1
ATOM 702 C CA . ASN A 1 83 ? 0.070 0.246 -8.945 1.00 83.81 83 ASN A CA 1
ATOM 703 C C . ASN A 1 83 ? -1.449 0.480 -9.023 1.00 83.81 83 ASN A C 1
ATOM 705 O O . ASN A 1 83 ? -2.100 0.162 -10.023 1.00 83.81 83 ASN A O 1
ATOM 709 N N . VAL A 1 84 ? -2.020 0.917 -7.900 1.00 83.94 84 VAL A N 1
ATOM 710 C CA . VAL A 1 84 ? -3.440 1.248 -7.759 1.00 83.94 84 VAL A CA 1
ATOM 711 C C . VAL A 1 84 ? -3.583 2.759 -7.860 1.00 83.94 84 VAL A C 1
ATOM 713 O O . VAL A 1 84 ? -3.102 3.479 -6.992 1.00 83.94 84 VAL A O 1
ATOM 716 N N . GLU A 1 85 ? -4.250 3.214 -8.914 1.00 87.50 85 GLU A N 1
ATOM 717 C CA . GLU A 1 85 ? -4.683 4.601 -9.061 1.00 87.50 85 GLU A CA 1
ATOM 718 C C . GLU A 1 85 ? -6.150 4.698 -8.660 1.00 87.50 85 GLU A C 1
ATOM 720 O O . GLU A 1 85 ? -6.989 3.936 -9.147 1.00 87.50 85 GLU A O 1
ATOM 725 N N . GLU A 1 86 ? -6.444 5.621 -7.753 1.00 88.62 86 GLU A N 1
ATOM 726 C CA . GLU A 1 86 ? -7.782 5.892 -7.247 1.00 88.62 86 GLU A CA 1
ATOM 727 C C . GLU A 1 86 ? -8.015 7.386 -7.179 1.00 88.62 86 GLU A C 1
ATOM 729 O O . GLU A 1 86 ? -7.086 8.164 -6.960 1.00 88.62 86 GLU A O 1
ATOM 734 N N . ASP A 1 87 ? -9.271 7.783 -7.347 1.00 92.69 87 ASP A N 1
ATOM 735 C CA . ASP A 1 87 ? -9.667 9.146 -7.049 1.00 92.69 87 ASP A CA 1
ATOM 736 C C . ASP A 1 87 ? -9.620 9.420 -5.533 1.00 92.69 87 ASP A C 1
ATOM 738 O O . ASP A 1 87 ? -9.507 8.521 -4.683 1.00 92.69 87 ASP A O 1
ATOM 742 N N . CYS A 1 88 ? -9.690 10.705 -5.189 1.00 89.88 88 CYS A N 1
ATOM 743 C CA . CYS A 1 88 ? -9.625 11.155 -3.806 1.00 89.88 88 CYS A CA 1
ATOM 744 C C . CYS A 1 88 ? -10.759 10.572 -2.951 1.00 89.88 88 CYS A C 1
ATOM 746 O O . CYS A 1 88 ? -10.538 10.259 -1.783 1.00 89.88 88 CYS A O 1
ATOM 748 N N . GLU A 1 89 ? -11.963 10.417 -3.503 1.00 94.19 89 GLU A N 1
ATOM 749 C CA . GLU A 1 89 ? -13.133 9.944 -2.761 1.00 94.19 89 GLU A CA 1
ATOM 750 C C . GLU A 1 89 ? -12.997 8.462 -2.401 1.00 94.19 89 GLU A C 1
ATOM 752 O O . GLU A 1 89 ? -13.164 8.091 -1.237 1.00 94.19 89 GLU A O 1
ATOM 757 N N . ALA A 1 90 ? -12.591 7.626 -3.358 1.00 93.19 90 ALA A N 1
ATOM 758 C CA . ALA A 1 90 ? -12.297 6.214 -3.144 1.00 93.19 90 ALA A CA 1
ATOM 759 C C . ALA A 1 90 ? -11.164 6.014 -2.123 1.00 93.19 90 ALA A C 1
ATOM 761 O O . ALA A 1 90 ? -11.278 5.178 -1.215 1.00 93.19 90 ALA A O 1
ATOM 762 N N . THR A 1 91 ? -10.111 6.832 -2.218 1.00 93.19 91 THR A N 1
ATOM 763 C CA . THR A 1 91 ? -8.981 6.803 -1.280 1.00 93.19 91 THR A CA 1
ATOM 764 C C . THR A 1 91 ? -9.436 7.160 0.139 1.00 93.19 91 THR A C 1
ATOM 766 O O . THR A 1 91 ? -9.159 6.418 1.087 1.00 93.19 91 THR A O 1
ATOM 769 N N . MET A 1 92 ? -10.205 8.244 0.298 1.00 94.62 92 MET A N 1
ATOM 770 C CA . MET A 1 92 ? -10.759 8.667 1.591 1.00 94.62 92 MET A CA 1
ATOM 771 C C . MET A 1 92 ? -11.717 7.627 2.176 1.00 94.62 92 MET A C 1
ATOM 773 O O . MET A 1 92 ? -11.621 7.303 3.360 1.00 94.62 92 MET A O 1
ATOM 777 N N . ALA A 1 93 ? -12.614 7.067 1.362 1.00 94.31 93 ALA A N 1
ATOM 778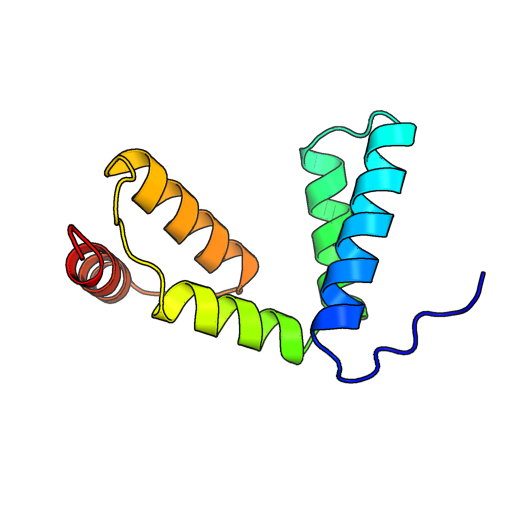 C CA . ALA A 1 93 ? -13.559 6.046 1.799 1.00 94.31 93 ALA A CA 1
ATOM 779 C C . ALA A 1 93 ? -12.836 4.803 2.333 1.00 94.31 93 ALA A C 1
ATOM 781 O O . ALA A 1 93 ? -13.212 4.264 3.380 1.00 94.31 93 ALA A O 1
ATOM 782 N N . ARG A 1 94 ? -11.758 4.368 1.664 1.00 93.75 94 ARG A N 1
ATOM 783 C CA . ARG A 1 94 ? -10.941 3.259 2.167 1.00 93.75 94 ARG A CA 1
ATOM 784 C C . ARG A 1 94 ? -10.235 3.626 3.465 1.00 93.75 94 ARG A C 1
ATOM 786 O O . ARG A 1 94 ? -10.287 2.831 4.403 1.00 93.75 94 ARG A O 1
ATOM 793 N N . PHE A 1 95 ? -9.592 4.793 3.515 1.00 94.19 95 PHE A N 1
ATOM 794 C CA . PHE A 1 95 ? -8.876 5.265 4.699 1.00 94.19 95 PHE A CA 1
ATOM 795 C C . PHE A 1 95 ? -9.800 5.292 5.920 1.00 94.19 95 PHE A C 1
ATOM 797 O O . PHE A 1 95 ? -9.543 4.611 6.911 1.00 94.19 95 PHE A O 1
ATOM 804 N N . ILE A 1 96 ? -10.947 5.967 5.808 1.00 94.75 96 ILE A N 1
ATOM 805 C CA . ILE A 1 96 ? -11.961 6.047 6.866 1.00 94.75 96 ILE A CA 1
ATOM 806 C C . ILE A 1 96 ? -12.472 4.650 7.241 1.00 94.75 96 ILE A C 1
ATOM 808 O O . ILE A 1 96 ? -12.621 4.337 8.421 1.00 94.75 96 ILE A O 1
ATOM 812 N N . GLY A 1 97 ? -12.692 3.776 6.255 1.00 94.12 97 GLY A N 1
ATOM 813 C CA . GLY A 1 97 ? -13.166 2.412 6.478 1.00 94.12 97 GLY A CA 1
ATOM 814 C C . GLY A 1 97 ? -12.205 1.511 7.266 1.00 94.12 97 GLY A C 1
ATOM 815 O O . GLY A 1 97 ? -12.654 0.488 7.807 1.00 94.12 97 GLY A O 1
ATOM 816 N N . GLY A 1 98 ? -10.915 1.857 7.326 1.00 92.75 98 GLY A N 1
ATOM 817 C CA . GLY A 1 98 ? -9.880 1.142 8.075 1.00 92.75 98 GLY A CA 1
ATOM 818 C C . GLY A 1 98 ? -9.471 1.791 9.401 1.00 92.75 98 GLY A C 1
ATOM 819 O O . GLY A 1 98 ? -8.759 1.142 10.170 1.00 92.75 98 GLY A O 1
ATOM 820 N N . LEU A 1 99 ? -9.933 3.009 9.702 1.00 95.81 99 LEU A N 1
ATOM 821 C CA . LEU A 1 99 ? -9.668 3.670 10.982 1.00 95.81 99 LEU A CA 1
ATOM 822 C C . LEU A 1 99 ? -10.307 2.902 12.151 1.00 95.81 99 LEU A C 1
ATOM 824 O O . LEU A 1 99 ? -11.479 2.529 12.100 1.00 95.81 99 LEU A O 1
ATOM 828 N N . LYS A 1 100 ? -9.520 2.703 13.218 1.00 72.56 100 LYS A N 1
ATOM 829 C CA . LYS A 1 100 ? -9.913 2.083 14.502 1.00 72.56 100 LYS A CA 1
ATOM 830 C C . LYS A 1 100 ? -10.719 0.775 14.390 1.00 72.56 100 LYS A C 1
ATOM 832 O O . LYS A 1 100 ? -11.697 0.573 15.110 1.00 72.56 100 LYS A O 1
ATOM 837 N N . LYS A 1 101 ? -10.281 -0.116 13.504 1.00 63.91 101 LYS A N 1
ATOM 838 C CA . LYS A 1 101 ? -10.679 -1.527 13.426 1.00 63.91 101 LYS A CA 1
ATOM 839 C C . LYS A 1 101 ? -9.466 -2.430 13.605 1.00 63.91 101 LYS A C 1
ATOM 841 O O . LYS A 1 101 ? -8.341 -1.948 13.334 1.00 63.91 101 LYS A O 1
#

Organism: Mucuna pruriens (NCBI:txid157652)

Solvent-accessible surface area (backbone atoms only — not comparable to full-atom values): 5922 Å² total; per-residue (Å²): 133,86,78,83,73,69,62,98,45,70,65,59,53,53,53,48,51,55,51,51,51,53,57,40,64,76,66,73,60,53,71,70,60,50,50,53,52,48,51,57,48,41,66,73,56,40,64,67,64,49,42,50,48,34,49,48,48,58,74,67,52,51,27,56,92,49,54,73,65,59,37,50,53,54,51,51,53,39,31,62,74,39,72,58,87,73,57,72,66,62,48,48,53,51,54,63,73,16,56,84,78

pLDDT: mean 78.74, std 14.57, range [35.03, 97.19]

Nearest PDB structures (foldseek):
  7n9v-assembly1_C  TM=7.301E-01  e=1.430E+00  Human immunodeficiency virus 1
  6tn7-assembly1_B  TM=7.281E-01  e=2.428E+00  Homo sapiens
  7r1z-assembly1_A  TM=3.870E-01  e=3.072E+00  Rattus norvegicus
  7r24-assembly1_A  TM=4.567E-01  e=4.372E+00  Rattus norvegicus

InterPro domains:
  IPR005162 Retrotransposon-derived protein PEG10, N-terminal capsid-like domain [PF03732] (35-100)